Protein AF-G8WRE4-F1 (afdb_monomer_lite)

Sequence (124 aa):
MLATVTHFLPVTSREVAVELAADASHMTAVWRLPAGDWQPDNTPDELTQFVFLVDGNLACGTIVDYARHWESAHYSGDCISPEVRTWTAAFTVCVERVPVTGDRVRYRLSVGTQRAWVTLDARS

Radius of gyration: 16.67 Å; chains: 1; bounding box: 30×30×51 Å

Organism: Streptantibioticus cattleyicolor (strain ATCC 35852 / DSM 46488 / JCM 4925 / NBRC 14057 / NRRL 8057) (NCBI:txid1003195)

pLDDT: mean 72.11, std 20.15, range [32.5, 96.38]

Structure (mmCIF, N/CA/C/O backbone):
data_AF-G8WRE4-F1
#
_entry.id   AF-G8WRE4-F1
#
loop_
_atom_site.group_PDB
_atom_site.id
_atom_site.type_symbol
_atom_site.label_atom_id
_atom_site.label_alt_id
_atom_site.label_comp_id
_atom_site.label_asym_id
_atom_site.label_entity_id
_atom_site.label_seq_id
_atom_site.pdbx_PDB_ins_code
_atom_site.Cartn_x
_atom_site.Cartn_y
_atom_site.Cartn_z
_atom_site.occupancy
_atom_site.B_iso_or_equiv
_atom_site.auth_seq_id
_atom_site.auth_comp_id
_atom_site.auth_asym_id
_atom_site.auth_atom_id
_atom_site.pdbx_PDB_model_num
ATOM 1 N N . MET A 1 1 ? -4.392 -17.677 11.791 1.00 40.69 1 MET A N 1
ATOM 2 C CA . MET A 1 1 ? -3.081 -17.553 12.465 1.00 40.69 1 MET A CA 1
ATOM 3 C C . MET A 1 1 ? -2.960 -16.097 12.881 1.00 40.69 1 MET A C 1
ATOM 5 O O . MET A 1 1 ? -3.134 -15.250 12.019 1.00 40.69 1 MET A O 1
ATOM 9 N N . LEU A 1 2 ? -2.819 -15.801 14.175 1.00 38.84 2 LEU A N 1
ATOM 10 C CA . LEU A 1 2 ? -2.678 -14.424 14.664 1.00 38.84 2 LEU A CA 1
ATOM 11 C C . LEU A 1 2 ? -1.203 -14.030 14.558 1.00 38.84 2 LEU A C 1
ATOM 13 O O . LEU A 1 2 ? -0.350 -14.747 15.081 1.00 38.84 2 LEU A O 1
ATOM 17 N N . ALA A 1 3 ? -0.908 -12.934 13.865 1.00 41.44 3 ALA A N 1
ATOM 18 C CA . ALA A 1 3 ? 0.417 -12.326 13.885 1.00 41.44 3 ALA A CA 1
ATOM 19 C C . ALA A 1 3 ? 0.431 -11.280 15.004 1.00 41.44 3 ALA A C 1
ATOM 21 O O . ALA A 1 3 ? -0.369 -10.345 14.973 1.00 41.44 3 ALA A O 1
ATOM 22 N N . THR A 1 4 ? 1.299 -11.459 15.998 1.00 43.75 4 THR A N 1
ATOM 23 C CA . THR A 1 4 ? 1.423 -10.557 17.151 1.00 43.75 4 THR A CA 1
ATOM 24 C C . THR A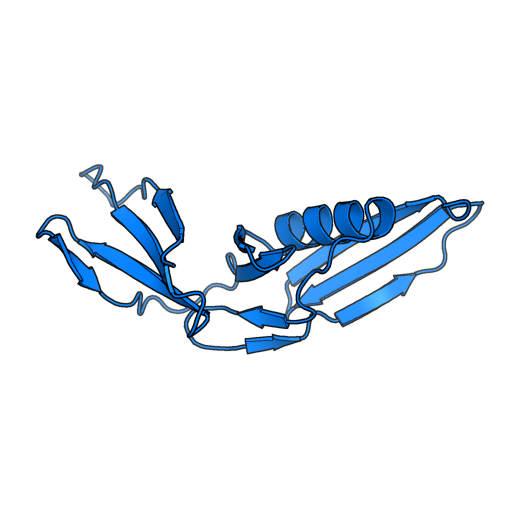 1 4 ? 2.697 -9.732 17.014 1.00 43.75 4 THR A C 1
ATOM 26 O O . THR A 1 4 ? 3.783 -10.290 16.870 1.00 43.75 4 THR A O 1
ATOM 29 N N . VAL A 1 5 ? 2.575 -8.410 17.084 1.00 43.56 5 VAL A N 1
ATOM 30 C CA . VAL A 1 5 ? 3.676 -7.447 17.096 1.00 43.56 5 VAL A CA 1
ATOM 31 C C . VAL A 1 5 ? 3.562 -6.601 18.365 1.00 43.56 5 VAL A C 1
ATOM 33 O O . VAL A 1 5 ? 2.584 -5.891 18.573 1.00 43.56 5 VAL A O 1
ATOM 36 N N . THR A 1 6 ? 4.553 -6.658 19.248 1.00 44.12 6 THR A N 1
ATOM 37 C CA . THR A 1 6 ? 4.528 -5.896 20.507 1.00 44.12 6 THR A CA 1
ATOM 38 C C . THR A 1 6 ? 4.992 -4.461 20.267 1.00 44.12 6 THR A C 1
ATOM 40 O O . THR A 1 6 ? 6.109 -4.252 19.800 1.00 44.12 6 THR A O 1
ATOM 43 N N . HIS A 1 7 ? 4.160 -3.475 20.612 1.00 42.56 7 HIS A N 1
ATOM 44 C CA . HIS A 1 7 ? 4.517 -2.056 20.550 1.00 42.56 7 HIS A CA 1
ATOM 45 C C . HIS A 1 7 ? 4.400 -1.403 21.932 1.00 42.56 7 HIS A C 1
ATOM 47 O O . HIS A 1 7 ? 3.557 -1.760 22.754 1.00 42.56 7 HIS A O 1
ATOM 53 N N . PHE A 1 8 ? 5.250 -0.408 22.181 1.00 39.72 8 PHE A N 1
ATOM 54 C CA . PHE A 1 8 ? 5.199 0.422 23.381 1.00 39.72 8 PHE A CA 1
ATOM 55 C C . PHE A 1 8 ? 4.714 1.813 22.980 1.00 39.72 8 PHE A C 1
ATOM 57 O O . PHE A 1 8 ? 5.393 2.518 22.235 1.00 39.72 8 PHE A O 1
ATOM 64 N N . LEU A 1 9 ? 3.524 2.198 23.443 1.00 37.69 9 LEU A N 1
ATOM 65 C CA . LEU A 1 9 ? 3.011 3.552 23.256 1.00 37.69 9 LEU A CA 1
ATOM 66 C C . LEU A 1 9 ? 3.422 4.438 24.440 1.00 37.69 9 LEU A C 1
ATOM 68 O O . LEU A 1 9 ? 3.299 4.011 25.593 1.00 37.69 9 LEU A O 1
ATOM 72 N N . PRO A 1 10 ? 3.842 5.694 24.201 1.00 32.50 10 PRO A N 1
ATOM 73 C CA . PRO A 1 10 ? 4.039 6.668 25.261 1.00 32.50 10 PRO A CA 1
ATOM 74 C C . PRO A 1 10 ? 2.674 7.204 25.709 1.00 32.50 10 PRO A C 1
ATOM 76 O O . PRO A 1 10 ? 2.242 8.284 25.314 1.00 32.50 10 PRO A O 1
ATOM 79 N N . VAL A 1 11 ? 1.966 6.448 26.548 1.00 38.25 11 VAL A N 1
ATOM 80 C CA . VAL A 1 11 ? 0.808 6.986 27.265 1.00 38.25 11 VAL A CA 1
ATOM 81 C C . VAL A 1 11 ? 1.349 7.715 28.484 1.00 38.25 11 VAL A C 1
ATOM 83 O O . VAL A 1 11 ? 1.978 7.112 29.354 1.00 38.25 11 VAL A O 1
ATOM 86 N N . THR A 1 12 ? 1.160 9.035 28.495 1.00 40.62 12 THR A N 1
ATOM 87 C CA . THR A 1 12 ? 1.477 9.938 29.612 1.00 40.62 12 THR A CA 1
ATOM 88 C C . THR A 1 12 ? 1.453 9.223 30.977 1.00 40.62 12 THR A C 1
ATOM 90 O O . THR A 1 12 ? 0.414 8.818 31.490 1.00 40.62 12 THR A O 1
ATOM 93 N N . SER A 1 13 ? 2.657 9.028 31.526 1.00 35.88 13 SER A N 1
ATOM 94 C CA . SER A 1 13 ? 2.967 8.522 32.872 1.00 35.88 13 SER A CA 1
ATOM 95 C C . SER A 1 13 ? 2.789 7.029 33.207 1.00 35.88 13 SER A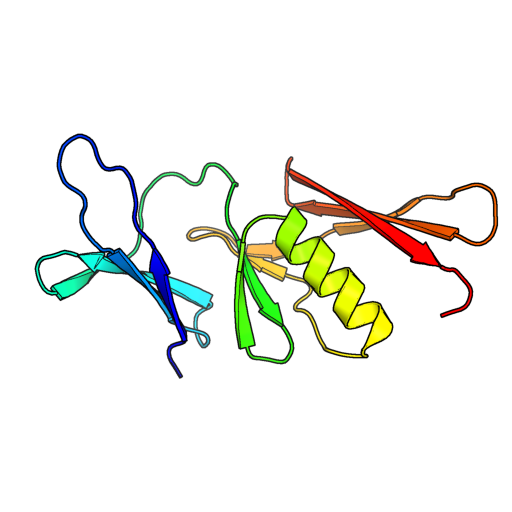 C 1
ATOM 97 O O . SER A 1 13 ? 2.887 6.685 34.386 1.00 35.88 13 SER A O 1
ATOM 99 N N . ARG A 1 14 ? 2.671 6.108 32.241 1.00 35.81 14 ARG A N 1
ATOM 100 C CA . ARG A 1 14 ? 2.980 4.678 32.482 1.00 35.81 14 ARG A CA 1
ATOM 101 C C . ARG A 1 14 ? 3.263 3.966 31.160 1.00 35.81 14 ARG A C 1
ATOM 103 O O . ARG A 1 14 ? 2.375 3.875 30.322 1.00 35.81 14 ARG A O 1
ATOM 110 N N . GLU A 1 15 ? 4.476 3.441 30.985 1.00 36.34 15 GLU A N 1
ATOM 111 C CA . GLU A 1 15 ? 4.765 2.480 29.913 1.00 36.34 15 GLU A CA 1
ATOM 112 C C . GLU A 1 15 ? 3.872 1.254 30.123 1.00 36.34 15 GLU A C 1
ATOM 114 O O . GLU A 1 15 ? 4.071 0.467 31.049 1.00 36.34 15 GLU A O 1
ATOM 119 N N . VAL A 1 16 ? 2.839 1.122 29.299 1.00 42.44 16 VAL A N 1
ATOM 120 C CA . VAL A 1 16 ? 2.011 -0.078 29.240 1.00 42.44 16 VAL A CA 1
ATOM 121 C C . VAL A 1 16 ? 2.396 -0.791 27.956 1.00 42.44 16 VAL A C 1
ATOM 123 O O . VAL A 1 16 ? 2.235 -0.242 26.869 1.00 42.44 16 VAL A O 1
ATOM 126 N N . ALA A 1 17 ? 2.950 -1.996 28.085 1.00 40.28 17 ALA A N 1
ATOM 127 C CA . ALA A 1 17 ? 3.177 -2.871 26.945 1.00 40.28 17 ALA A CA 1
ATOM 128 C C . ALA A 1 17 ? 1.813 -3.233 26.352 1.00 40.28 17 ALA A C 1
ATOM 130 O O . ALA A 1 17 ? 0.996 -3.849 27.039 1.00 40.28 17 ALA A O 1
ATOM 131 N N . VAL A 1 18 ? 1.559 -2.831 25.109 1.00 48.12 18 VAL A N 1
ATOM 132 C CA . VAL A 1 18 ? 0.330 -3.188 24.407 1.00 48.12 18 VAL A CA 1
ATOM 133 C C . VAL A 1 18 ? 0.719 -4.151 23.290 1.00 48.12 18 VAL A C 1
ATOM 135 O O . VAL A 1 18 ? 1.493 -3.823 22.390 1.00 48.12 18 VAL A O 1
ATOM 138 N N . GLU A 1 19 ? 0.249 -5.394 23.379 1.00 46.81 19 GLU A N 1
ATOM 139 C CA . GLU A 1 19 ? 0.431 -6.358 22.291 1.00 46.81 19 GLU A CA 1
ATOM 140 C C . GLU A 1 19 ? -0.548 -5.978 21.178 1.00 46.81 19 GLU A C 1
ATOM 142 O O . GLU A 1 19 ? -1.745 -5.856 21.436 1.00 46.81 19 GLU A O 1
ATOM 147 N N . LEU A 1 20 ? -0.040 -5.747 19.966 1.00 47.97 20 LEU A N 1
ATOM 148 C CA . LEU A 1 20 ? -0.842 -5.500 18.773 1.00 47.97 20 LEU A CA 1
ATOM 149 C C . LEU A 1 20 ? -0.912 -6.821 18.010 1.00 47.97 20 LEU A C 1
ATOM 151 O O . LEU A 1 20 ? 0.101 -7.287 17.497 1.00 47.97 20 LEU A O 1
ATOM 155 N N . ALA A 1 21 ? -2.072 -7.460 17.950 1.00 50.81 21 ALA A N 1
ATOM 156 C CA . ALA A 1 21 ? -2.250 -8.634 17.100 1.00 50.81 21 ALA A CA 1
ATOM 157 C C . ALA A 1 21 ? -3.154 -8.283 15.937 1.00 50.81 21 ALA A C 1
ATOM 159 O O . ALA A 1 21 ? -4.087 -7.508 16.104 1.00 50.81 21 ALA A O 1
ATOM 160 N N . ALA A 1 22 ? -2.890 -8.854 14.772 1.00 51.72 22 ALA A N 1
ATOM 161 C CA . ALA A 1 22 ? -3.764 -8.697 13.631 1.00 51.72 22 ALA A CA 1
ATOM 162 C C . ALA A 1 22 ? -4.456 -10.014 13.286 1.00 51.72 22 ALA A C 1
ATOM 164 O O . ALA A 1 22 ? -3.808 -11.057 13.139 1.00 51.72 22 ALA A O 1
ATOM 165 N N . ASP A 1 23 ? -5.776 -9.969 13.142 1.00 55.25 23 ASP A N 1
ATOM 166 C CA . ASP A 1 23 ? -6.544 -11.069 12.579 1.00 55.25 23 ASP A CA 1
ATOM 167 C C . ASP A 1 23 ? -6.413 -11.026 11.060 1.00 55.25 23 ASP A C 1
ATOM 169 O O . ASP A 1 23 ? -7.070 -10.234 10.394 1.00 55.25 23 ASP A O 1
ATOM 173 N N . ALA A 1 24 ? -5.569 -11.890 10.498 1.00 52.16 24 ALA A N 1
ATOM 174 C CA . ALA A 1 24 ? -5.373 -11.979 9.053 1.00 52.16 24 ALA A CA 1
ATOM 175 C C . ALA A 1 24 ? -6.663 -12.319 8.277 1.00 52.16 24 ALA A C 1
ATOM 177 O O . ALA A 1 24 ? -6.774 -11.976 7.104 1.00 52.16 24 ALA A O 1
ATOM 178 N N . SER A 1 25 ? -7.646 -12.957 8.921 1.00 49.91 25 SER A N 1
ATOM 179 C CA . SER A 1 25 ? -8.922 -13.346 8.299 1.00 49.91 25 SER A CA 1
ATOM 180 C C . SER A 1 25 ? -9.859 -12.151 8.119 1.00 49.91 25 SER A C 1
ATOM 182 O O . SER A 1 25 ? -10.661 -12.126 7.189 1.00 49.91 25 SER A O 1
ATOM 184 N N . HIS A 1 26 ? -9.749 -11.158 9.004 1.00 49.81 26 HIS A N 1
ATOM 185 C CA . HIS A 1 26 ? -10.612 -9.974 9.025 1.00 49.81 26 HIS A CA 1
ATOM 186 C C . HIS A 1 26 ? -9.846 -8.661 8.770 1.00 49.81 26 HIS A C 1
ATOM 188 O O . HIS A 1 26 ? -10.461 -7.614 8.568 1.00 49.81 26 HIS A O 1
ATOM 194 N N . MET A 1 27 ? -8.514 -8.730 8.701 1.00 50.78 27 MET A N 1
ATOM 195 C CA . MET A 1 27 ? -7.575 -7.610 8.615 1.00 50.78 27 MET A CA 1
ATOM 196 C C . MET A 1 27 ? -7.823 -6.533 9.681 1.00 50.78 27 MET A C 1
ATOM 198 O O . MET A 1 27 ? -7.894 -5.346 9.370 1.00 50.78 27 MET A O 1
ATOM 202 N N . THR A 1 28 ? -7.960 -6.948 10.938 1.00 48.25 28 THR A N 1
ATOM 203 C CA . THR A 1 28 ? -8.209 -6.064 12.090 1.00 48.25 28 THR A CA 1
ATOM 204 C C . THR A 1 28 ? -7.063 -6.163 13.081 1.00 48.25 28 THR A C 1
ATOM 206 O O . THR A 1 28 ? -6.641 -7.279 13.372 1.00 48.25 28 THR A O 1
ATOM 209 N N . ALA A 1 29 ? -6.589 -5.041 13.638 1.00 49.34 29 ALA A N 1
ATOM 210 C CA . ALA A 1 29 ? -5.703 -5.088 14.798 1.00 49.34 29 ALA A CA 1
ATOM 211 C C . ALA A 1 29 ? -6.482 -5.019 16.114 1.00 49.34 29 ALA A C 1
ATOM 213 O O . ALA A 1 29 ? -7.520 -4.366 16.218 1.00 49.34 29 ALA A O 1
ATOM 214 N N . VAL A 1 30 ? -5.961 -5.701 17.123 1.00 53.38 30 VAL A N 1
ATOM 215 C CA . VAL A 1 30 ? -6.478 -5.727 18.487 1.00 53.38 30 VAL A CA 1
ATOM 216 C C . VAL A 1 30 ? -5.356 -5.338 19.443 1.00 53.38 30 VAL A C 1
ATOM 218 O O . VAL A 1 30 ? -4.225 -5.803 19.294 1.00 53.38 30 VAL A O 1
ATOM 221 N N . TRP A 1 31 ? -5.666 -4.490 20.424 1.00 53.34 31 TRP A N 1
ATOM 222 C CA . TRP A 1 31 ? -4.765 -4.165 21.527 1.00 53.34 31 TRP A CA 1
ATOM 223 C C . TRP A 1 31 ? -5.015 -5.107 22.687 1.00 53.34 31 TRP A C 1
ATOM 225 O O . TRP A 1 31 ? -6.166 -5.282 23.088 1.00 53.34 31 TRP A O 1
ATOM 235 N N . ARG A 1 32 ? -3.959 -5.637 23.298 1.00 52.81 32 ARG A N 1
ATOM 236 C CA . ARG A 1 32 ? -4.075 -6.259 24.614 1.00 52.81 32 ARG A CA 1
ATOM 237 C C . ARG A 1 32 ? -3.951 -5.198 25.697 1.00 52.81 32 ARG A C 1
ATOM 239 O O . ARG A 1 32 ? -2.863 -4.686 25.951 1.00 52.81 32 ARG A O 1
ATOM 246 N N . LEU A 1 33 ? -5.064 -4.879 26.350 1.00 58.91 33 LEU A N 1
ATOM 247 C CA . LEU A 1 33 ? -5.057 -4.019 27.528 1.00 58.91 33 LEU A CA 1
ATOM 248 C C . LEU A 1 33 ? -4.224 -4.659 28.653 1.00 58.91 33 LEU A C 1
ATOM 250 O O . LEU A 1 33 ? -4.120 -5.884 28.717 1.00 58.91 33 LEU A O 1
ATOM 254 N N . PRO A 1 34 ? -3.696 -3.875 29.610 1.00 49.44 34 PRO A N 1
ATOM 255 C CA . PRO A 1 34 ? -2.948 -4.415 30.751 1.00 49.44 34 PRO A CA 1
ATOM 256 C C . PRO A 1 34 ? -3.759 -5.387 31.629 1.00 49.44 34 PRO A C 1
ATOM 258 O O . PRO A 1 34 ? -3.176 -6.153 32.389 1.00 49.44 34 PRO A O 1
ATOM 261 N N . ALA A 1 35 ? -5.092 -5.390 31.509 1.00 63.03 35 ALA A N 1
ATOM 262 C CA . ALA A 1 35 ? -5.979 -6.371 32.139 1.00 63.03 35 ALA A CA 1
ATOM 263 C C . ALA A 1 35 ? -6.032 -7.731 31.404 1.00 63.03 35 ALA A C 1
ATOM 265 O O . ALA A 1 35 ? -6.613 -8.681 31.917 1.00 63.03 35 ALA A O 1
ATOM 266 N N . GLY A 1 36 ? -5.413 -7.841 30.225 1.00 60.03 36 GLY A N 1
ATOM 267 C CA . GLY A 1 36 ? -5.364 -9.048 29.401 1.00 60.03 36 GLY A CA 1
ATOM 268 C C . GLY A 1 36 ? -6.442 -9.134 28.318 1.00 60.03 36 GLY A C 1
ATOM 269 O O . GLY A 1 36 ? -6.326 -10.002 27.455 1.00 60.03 36 GLY A O 1
ATOM 270 N N . ASP A 1 37 ? -7.431 -8.238 28.333 1.00 66.00 37 ASP A N 1
A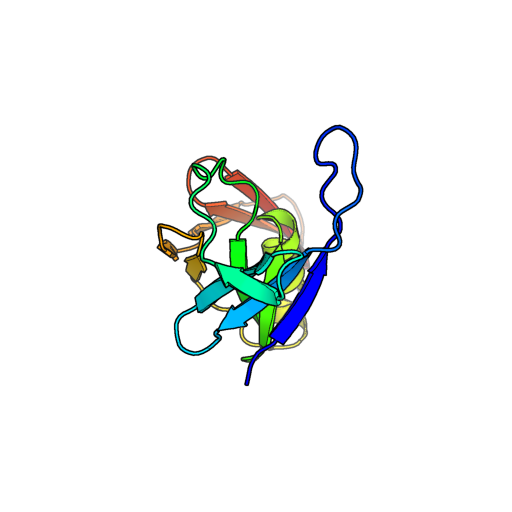TOM 271 C CA . ASP A 1 37 ? -8.510 -8.205 27.347 1.00 66.00 37 ASP A CA 1
ATOM 272 C C . ASP A 1 37 ? -8.052 -7.593 26.024 1.00 66.00 37 ASP A C 1
ATOM 274 O O . ASP A 1 37 ? -7.390 -6.551 25.991 1.00 66.00 37 ASP A O 1
ATOM 278 N N . TRP A 1 38 ? -8.453 -8.234 24.928 1.00 62.44 38 TRP A N 1
ATOM 279 C CA . TRP A 1 38 ? -8.295 -7.694 23.586 1.00 62.44 38 TRP A CA 1
ATOM 280 C C . TRP A 1 38 ? -9.418 -6.704 23.298 1.00 62.44 38 TRP A C 1
ATOM 282 O O . TRP A 1 38 ? -10.593 -7.063 23.396 1.00 62.44 38 TRP A O 1
ATOM 292 N N . GLN A 1 39 ? -9.075 -5.472 22.928 1.00 57.25 39 GLN A N 1
ATOM 293 C CA . GLN A 1 39 ? -10.057 -4.474 22.509 1.00 57.25 39 GLN A CA 1
ATOM 294 C C . GLN A 1 39 ? -9.695 -3.863 21.151 1.00 57.25 39 GLN A C 1
ATOM 296 O O . GLN A 1 39 ? -8.511 -3.653 20.867 1.00 57.25 39 GLN A O 1
ATOM 301 N N . PRO A 1 40 ? -10.702 -3.588 20.301 1.00 53.06 40 PRO A N 1
ATOM 302 C CA . PRO A 1 40 ? -10.494 -2.842 19.071 1.00 53.06 40 PRO A CA 1
ATOM 303 C C . PRO A 1 40 ? -10.073 -1.407 19.402 1.00 53.06 40 PRO A C 1
ATOM 305 O O . PRO A 1 40 ? -10.646 -0.775 20.294 1.00 53.06 40 PRO A O 1
ATOM 308 N N . ASP A 1 41 ? -9.074 -0.897 18.682 1.00 54.97 41 ASP A N 1
ATOM 309 C CA . ASP A 1 41 ? -8.743 0.523 18.732 1.00 54.97 41 ASP A CA 1
ATOM 310 C C . ASP A 1 41 ? -9.872 1.336 18.095 1.00 54.97 41 ASP A C 1
ATOM 312 O O . ASP A 1 41 ? -10.268 1.071 16.962 1.00 54.97 41 ASP A O 1
ATOM 316 N N . ASN A 1 42 ? -10.385 2.321 18.827 1.00 52.62 42 ASN A N 1
ATOM 317 C CA . ASN A 1 42 ? -11.412 3.244 18.344 1.00 52.62 42 ASN A CA 1
ATOM 318 C C . ASN A 1 42 ? -10.890 4.688 18.275 1.00 52.62 42 ASN A C 1
ATOM 320 O O . ASN A 1 42 ? -11.687 5.626 18.196 1.00 52.62 42 ASN A O 1
ATOM 324 N N . THR A 1 43 ? -9.572 4.899 18.365 1.00 54.53 43 THR A N 1
ATOM 325 C CA . THR A 1 43 ? -9.000 6.231 18.168 1.00 54.53 43 THR A CA 1
ATOM 326 C C . THR A 1 43 ? -9.222 6.684 16.720 1.00 54.53 43 THR A C 1
ATOM 328 O O . THR A 1 43 ? -9.074 5.886 15.795 1.00 54.53 43 THR A O 1
ATOM 331 N N . PRO A 1 44 ? -9.661 7.938 16.493 1.00 49.66 44 PRO A N 1
ATOM 332 C CA . PRO A 1 44 ? -9.878 8.438 15.144 1.00 49.66 44 PRO A CA 1
ATOM 333 C C . PRO A 1 44 ? -8.556 8.394 14.378 1.00 49.66 44 PRO A C 1
ATOM 335 O O . PRO A 1 44 ? -7.583 9.022 14.791 1.00 49.66 44 PRO A O 1
ATOM 338 N N . ASP A 1 45 ? -8.552 7.634 13.281 1.00 53.31 45 ASP A N 1
ATOM 339 C CA . ASP A 1 45 ? -7.394 7.416 12.419 1.00 53.31 45 ASP A CA 1
ATOM 340 C C . ASP A 1 45 ? -6.864 8.766 11.897 1.00 53.31 45 ASP A C 1
ATOM 342 O O . ASP A 1 45 ? -7.320 9.284 10.873 1.00 53.31 45 ASP A O 1
ATOM 346 N N . GLU A 1 46 ? -5.834 9.330 12.530 1.00 53.81 46 GLU A N 1
ATOM 347 C CA . GLU A 1 46 ? -4.831 10.010 11.721 1.00 53.81 46 GLU A CA 1
ATOM 348 C C . GLU A 1 46 ? -4.208 8.904 10.879 1.00 53.81 46 GLU A C 1
ATOM 350 O O . GLU A 1 46 ? -3.518 8.042 11.424 1.00 53.81 46 GLU A O 1
ATOM 355 N N . LEU A 1 47 ? -4.516 8.887 9.573 1.00 61.44 47 LEU A N 1
ATOM 356 C CA . LEU A 1 47 ? -3.901 8.010 8.577 1.00 61.44 47 LEU A CA 1
ATOM 357 C C . LEU A 1 47 ? -2.384 8.091 8.775 1.00 61.44 47 LEU A C 1
ATOM 359 O O . LEU A 1 47 ? -1.730 8.963 8.209 1.00 61.44 47 LEU A O 1
ATOM 363 N N . THR A 1 48 ? -1.826 7.208 9.584 1.00 67.06 48 THR A N 1
ATOM 364 C CA . THR A 1 48 ? -0.403 7.153 9.926 1.00 67.06 48 THR A CA 1
ATOM 365 C C . THR A 1 48 ? 0.067 5.714 9.865 1.00 67.06 48 THR A C 1
ATOM 367 O O . THR A 1 48 ? 1.192 5.472 9.440 1.00 67.06 48 THR A O 1
ATOM 370 N N . GLN A 1 49 ? -0.812 4.758 10.172 1.00 77.62 49 GLN A N 1
ATOM 371 C CA . GLN A 1 49 ? -0.535 3.333 10.081 1.00 77.62 49 GLN A CA 1
ATOM 372 C C . GLN A 1 49 ? -1.592 2.595 9.266 1.00 77.62 49 GLN A C 1
ATOM 374 O O . GLN A 1 49 ? -2.772 2.941 9.252 1.00 77.62 49 GLN A O 1
ATOM 379 N N . PHE A 1 50 ? -1.121 1.566 8.581 1.00 83.62 50 PHE A N 1
ATOM 380 C CA . PHE A 1 50 ? -1.878 0.683 7.727 1.00 83.62 50 PHE A CA 1
ATOM 381 C C . PHE A 1 50 ? -1.517 -0.763 8.027 1.00 83.62 50 PHE A C 1
ATOM 383 O O . PHE A 1 50 ? -0.359 -1.077 8.294 1.00 83.62 50 PHE A O 1
ATOM 390 N N . VAL A 1 51 ? -2.495 -1.644 7.867 1.00 84.44 51 VAL A N 1
ATOM 391 C CA . VAL A 1 51 ? -2.312 -3.090 7.803 1.00 84.44 51 VAL A CA 1
ATOM 392 C C . VAL A 1 51 ? -2.436 -3.557 6.357 1.00 84.44 51 VAL A C 1
ATOM 394 O O . VAL A 1 51 ? -3.333 -3.128 5.628 1.00 84.44 51 VAL A O 1
ATOM 397 N N . PHE A 1 52 ? -1.533 -4.438 5.939 1.00 86.69 52 PHE A N 1
ATOM 398 C CA . PHE A 1 52 ? -1.477 -4.993 4.586 1.00 86.69 52 PHE A CA 1
ATOM 399 C C . PHE A 1 52 ? -0.851 -6.390 4.583 1.00 86.69 52 PHE A C 1
ATOM 401 O O . PHE A 1 52 ? -0.301 -6.834 5.591 1.00 86.69 52 PHE A O 1
ATOM 408 N N . LEU A 1 53 ? -0.966 -7.102 3.461 1.00 85.19 53 LEU A N 1
ATOM 409 C CA . LEU A 1 53 ? -0.411 -8.444 3.303 1.00 85.19 53 LEU A CA 1
ATOM 410 C C . LEU A 1 53 ? 0.818 -8.426 2.396 1.00 85.19 53 LEU A C 1
ATOM 412 O O . LEU A 1 53 ? 0.796 -7.816 1.327 1.00 85.19 53 LEU A O 1
AT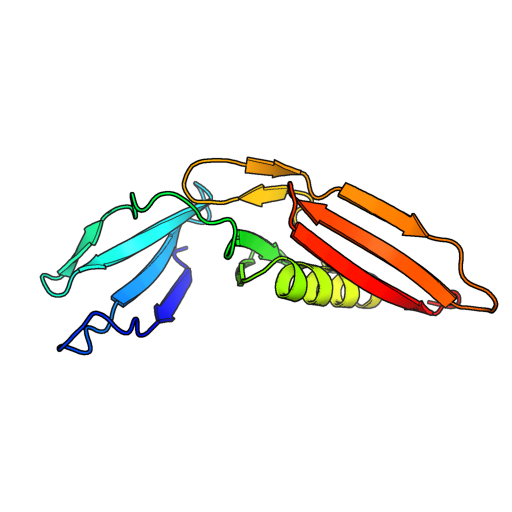OM 416 N N . VAL A 1 54 ? 1.852 -9.153 2.807 1.00 87.06 54 VAL A N 1
ATOM 417 C CA . VAL A 1 54 ? 3.062 -9.440 2.032 1.00 87.06 54 VAL A CA 1
ATOM 418 C C . VAL A 1 54 ? 3.268 -10.949 2.047 1.00 87.06 54 VAL A C 1
ATOM 420 O O . VAL A 1 54 ? 3.482 -11.541 3.102 1.00 87.06 54 VAL A O 1
ATOM 423 N N . ASP A 1 55 ? 3.138 -11.572 0.883 1.00 88.19 55 ASP A N 1
ATOM 424 C CA . ASP A 1 55 ? 3.192 -13.020 0.678 1.00 88.19 55 ASP A CA 1
ATOM 425 C C . ASP A 1 55 ? 2.298 -13.795 1.667 1.00 88.19 55 ASP A C 1
ATOM 427 O O . ASP A 1 55 ? 2.709 -14.724 2.358 1.00 88.19 55 ASP A O 1
ATOM 431 N N . GLY A 1 56 ? 1.061 -13.317 1.838 1.00 78.06 56 GLY A N 1
ATOM 432 C CA . GLY A 1 56 ? 0.089 -13.884 2.781 1.00 78.06 56 GLY A CA 1
ATOM 433 C C . GLY A 1 56 ? 0.370 -13.606 4.264 1.00 78.06 56 GLY A C 1
ATOM 434 O O . GLY A 1 56 ? -0.473 -13.921 5.104 1.00 78.06 56 GLY A O 1
ATOM 435 N N . ASN A 1 57 ? 1.498 -12.976 4.602 1.00 80.62 57 ASN A N 1
ATOM 436 C CA . ASN A 1 57 ? 1.826 -12.560 5.961 1.00 80.62 57 ASN A CA 1
ATOM 437 C C . ASN A 1 57 ? 1.338 -11.144 6.228 1.00 80.62 57 ASN A C 1
ATOM 439 O O . ASN A 1 57 ? 1.398 -10.269 5.367 1.00 80.62 57 ASN A O 1
ATOM 443 N N . LEU A 1 58 ? 0.875 -10.910 7.450 1.00 78.06 58 LEU A N 1
ATOM 444 C CA . LEU A 1 58 ? 0.369 -9.608 7.839 1.00 78.06 58 LEU A CA 1
ATOM 445 C C . LEU A 1 58 ? 1.508 -8.685 8.270 1.00 78.06 58 LEU A C 1
ATOM 447 O O . LEU A 1 58 ? 2.300 -9.024 9.147 1.00 78.06 58 LEU A O 1
ATOM 451 N N . ALA A 1 59 ? 1.548 -7.507 7.659 1.00 81.50 59 ALA A N 1
ATOM 452 C CA . ALA A 1 59 ? 2.456 -6.421 7.976 1.00 81.50 59 ALA A CA 1
ATOM 453 C C . ALA A 1 59 ? 1.668 -5.185 8.433 1.00 81.50 59 ALA A C 1
ATOM 455 O O . ALA A 1 59 ? 0.514 -4.977 8.050 1.00 81.50 59 ALA A O 1
ATOM 456 N N . CYS A 1 60 ? 2.306 -4.367 9.265 1.00 80.56 60 CYS A N 1
ATOM 457 C CA . CYS A 1 60 ? 1.781 -3.089 9.728 1.00 80.56 60 CYS A CA 1
ATOM 458 C C . CYS A 1 60 ? 2.852 -2.016 9.536 1.00 80.56 60 CYS A C 1
ATOM 460 O O . CYS A 1 60 ? 4.030 -2.265 9.798 1.00 80.56 60 CYS A O 1
ATOM 462 N N . GLY A 1 61 ? 2.458 -0.831 9.081 1.00 83.62 61 GLY A N 1
ATOM 463 C CA . GLY A 1 61 ? 3.383 0.281 8.909 1.00 83.62 61 GLY A CA 1
ATOM 464 C C . 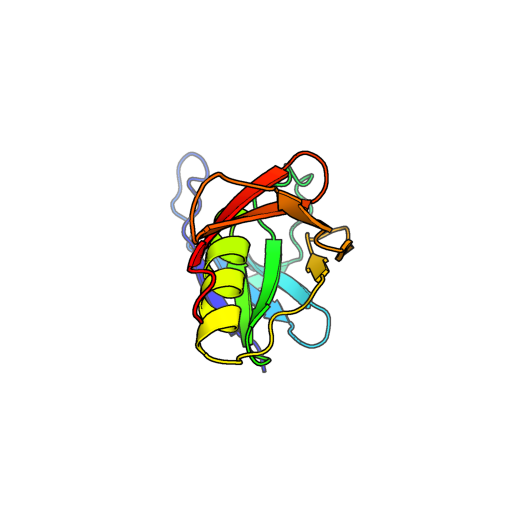GLY A 1 61 ? 2.763 1.473 8.201 1.00 83.62 61 GLY A C 1
ATOM 465 O O . GLY A 1 61 ? 1.559 1.546 7.982 1.00 83.62 61 GLY A O 1
ATOM 466 N N . THR A 1 62 ? 3.599 2.433 7.841 1.00 88.38 62 THR A N 1
ATOM 467 C CA . THR A 1 62 ? 3.191 3.632 7.102 1.00 88.38 62 THR A CA 1
ATOM 468 C C . THR A 1 62 ? 3.071 3.348 5.597 1.00 88.38 62 THR A C 1
ATOM 470 O O . THR A 1 62 ? 3.470 2.283 5.116 1.00 88.38 62 THR A O 1
ATOM 473 N N . ILE A 1 63 ? 2.620 4.328 4.798 1.00 91.62 63 ILE A N 1
ATOM 474 C CA . ILE A 1 63 ? 2.707 4.218 3.327 1.00 91.62 63 ILE A CA 1
ATOM 475 C C . ILE A 1 63 ? 4.155 4.032 2.835 1.00 91.62 63 ILE A C 1
ATOM 477 O O . ILE A 1 63 ? 4.378 3.463 1.769 1.00 91.62 63 ILE A O 1
ATOM 481 N N . VAL A 1 64 ? 5.149 4.501 3.601 1.00 92.56 64 VAL A N 1
ATOM 482 C CA . VAL A 1 64 ? 6.573 4.337 3.274 1.00 92.56 64 VAL A CA 1
ATOM 483 C C . VAL A 1 64 ? 7.005 2.888 3.475 1.00 92.56 64 VAL A C 1
ATOM 485 O O . VAL A 1 64 ? 7.746 2.358 2.651 1.00 92.56 64 VAL A O 1
ATOM 488 N N . ASP A 1 65 ? 6.517 2.230 4.524 1.00 91.75 65 ASP A N 1
ATOM 489 C CA . ASP A 1 65 ? 6.821 0.820 4.780 1.00 91.75 65 ASP A CA 1
ATOM 490 C C . ASP A 1 65 ? 6.135 -0.077 3.750 1.00 91.75 65 ASP A C 1
ATOM 492 O O . ASP A 1 65 ? 6.784 -0.946 3.170 1.00 91.75 65 ASP A O 1
ATOM 496 N N . TYR A 1 66 ? 4.872 0.214 3.415 1.00 93.06 66 TYR A N 1
ATOM 497 C CA . TYR A 1 66 ? 4.200 -0.426 2.283 1.00 93.06 66 TYR A CA 1
ATOM 498 C C . TYR A 1 66 ? 5.010 -0.262 0.988 1.00 93.06 66 TYR A C 1
ATOM 500 O O . TYR A 1 66 ? 5.231 -1.232 0.271 1.00 93.06 66 TYR A O 1
ATOM 508 N N . ALA A 1 67 ? 5.503 0.947 0.695 1.00 95.62 67 ALA A N 1
ATOM 509 C CA . ALA A 1 67 ? 6.278 1.210 -0.515 1.00 95.62 67 ALA A CA 1
ATOM 510 C C . ALA A 1 67 ? 7.595 0.425 -0.575 1.00 95.62 67 ALA A C 1
ATOM 512 O O . ALA A 1 67 ? 7.971 -0.033 -1.651 1.00 95.62 67 ALA A O 1
ATOM 513 N N . ARG A 1 68 ? 8.261 0.213 0.566 1.00 95.31 68 ARG A N 1
ATOM 514 C CA . ARG A 1 68 ? 9.450 -0.652 0.659 1.00 95.31 68 ARG A CA 1
ATOM 515 C C . ARG A 1 68 ? 9.113 -2.113 0.381 1.00 95.31 68 ARG A C 1
ATOM 517 O O . ARG A 1 68 ? 9.846 -2.777 -0.344 1.00 95.31 68 ARG A O 1
ATOM 524 N N . HIS A 1 69 ? 8.003 -2.613 0.922 1.00 94.56 69 HIS A N 1
ATOM 525 C CA . HIS A 1 69 ? 7.548 -3.972 0.626 1.00 94.56 69 HIS A CA 1
ATOM 526 C C . HIS A 1 69 ? 7.129 -4.127 -0.836 1.00 94.56 69 HIS A C 1
ATOM 528 O O . HIS A 1 69 ? 7.455 -5.136 -1.449 1.00 94.56 69 HIS A O 1
ATOM 534 N N . TRP A 1 70 ? 6.476 -3.118 -1.412 1.00 95.88 70 TRP A N 1
ATOM 535 C CA . TRP A 1 70 ? 6.112 -3.094 -2.826 1.00 95.88 70 TRP A CA 1
ATOM 536 C C . TRP A 1 70 ? 7.349 -3.101 -3.733 1.00 95.88 70 TRP A C 1
ATOM 538 O O . TRP A 1 70 ? 7.401 -3.853 -4.701 1.00 95.88 70 TRP A O 1
ATOM 548 N N . GLU A 1 71 ? 8.369 -2.306 -3.397 1.00 95.06 71 GLU A N 1
ATOM 549 C CA . GLU A 1 71 ? 9.661 -2.313 -4.089 1.00 95.06 71 GLU A CA 1
ATOM 550 C C . GLU A 1 71 ? 10.342 -3.680 -3.994 1.00 95.06 71 GLU A C 1
ATOM 552 O O . GLU A 1 71 ? 10.774 -4.221 -5.007 1.00 95.06 71 GLU A O 1
ATOM 557 N N . SER A 1 72 ? 10.405 -4.260 -2.794 1.00 93.94 72 SER A N 1
ATOM 558 C CA . SER A 1 72 ? 10.979 -5.591 -2.595 1.00 93.94 72 SER A CA 1
ATOM 559 C C . SER A 1 72 ? 10.242 -6.646 -3.421 1.00 93.94 72 SER A C 1
ATOM 561 O O . SER A 1 72 ? 10.892 -7.414 -4.121 1.00 93.94 72 SER A O 1
ATOM 563 N N . ALA A 1 73 ? 8.905 -6.636 -3.389 1.00 91.31 73 ALA A N 1
ATOM 564 C CA . ALA A 1 73 ? 8.038 -7.545 -4.134 1.00 91.31 73 ALA A CA 1
ATOM 565 C C . ALA A 1 73 ? 8.238 -7.446 -5.655 1.00 91.31 73 ALA A C 1
ATOM 567 O O . ALA A 1 73 ? 8.215 -8.465 -6.342 1.00 91.31 73 ALA A O 1
ATOM 568 N N . HIS A 1 74 ? 8.503 -6.245 -6.186 1.00 90.94 74 HIS A N 1
ATOM 569 C CA . HIS A 1 74 ? 8.858 -6.068 -7.601 1.00 90.94 74 HIS A CA 1
ATOM 570 C C . HIS A 1 74 ? 10.111 -6.868 -7.982 1.00 90.94 74 HIS A C 1
ATOM 572 O O . HIS A 1 74 ? 10.152 -7.457 -9.059 1.00 90.94 74 HIS A O 1
ATOM 578 N N . TYR A 1 75 ? 11.120 -6.915 -7.108 1.00 89.69 75 TYR A N 1
ATOM 579 C CA . TYR A 1 75 ? 12.368 -7.635 -7.378 1.00 89.69 75 TYR A CA 1
ATOM 580 C C . TYR A 1 75 ? 12.316 -9.126 -7.020 1.00 89.69 75 TYR A C 1
ATOM 582 O O . TYR A 1 75 ? 12.972 -9.925 -7.684 1.00 89.69 75 TYR A O 1
ATOM 590 N N . SER A 1 76 ? 11.585 -9.513 -5.971 1.00 90.44 76 SER A N 1
ATOM 591 C CA . SER A 1 76 ? 11.501 -10.910 -5.520 1.00 90.44 76 SER A CA 1
ATOM 592 C C . SER A 1 76 ? 10.415 -11.722 -6.229 1.00 90.44 76 SER A C 1
ATOM 594 O O . SER A 1 76 ? 10.508 -12.947 -6.270 1.00 90.44 76 SER A O 1
ATOM 596 N N . GLY A 1 77 ? 9.406 -11.062 -6.805 1.00 89.62 77 GLY A N 1
ATOM 597 C CA . GLY A 1 77 ? 8.199 -11.709 -7.321 1.00 89.62 77 GLY A CA 1
ATOM 598 C C . GLY A 1 77 ? 7.166 -12.036 -6.237 1.00 89.62 77 GLY A C 1
ATOM 599 O O . GLY A 1 77 ? 6.170 -12.698 -6.535 1.00 89.62 77 GLY A O 1
ATOM 600 N N . ASP A 1 78 ? 7.383 -11.579 -5.000 1.00 90.94 78 ASP A N 1
ATOM 601 C CA . ASP A 1 78 ? 6.430 -11.768 -3.906 1.00 90.94 78 ASP A CA 1
ATOM 602 C C . ASP A 1 78 ? 5.115 -11.030 -4.187 1.00 90.94 78 ASP A C 1
ATOM 604 O O . ASP A 1 78 ? 5.055 -10.020 -4.891 1.00 90.94 78 ASP A O 1
ATOM 608 N N . CYS A 1 79 ? 4.027 -11.515 -3.594 1.00 88.06 79 CYS A N 1
ATOM 609 C CA . CYS A 1 79 ? 2.726 -10.870 -3.720 1.00 88.06 79 CYS A CA 1
ATOM 610 C C . CYS A 1 79 ? 2.518 -9.850 -2.598 1.00 88.06 79 CYS A C 1
ATOM 612 O O . CYS A 1 79 ? 2.576 -10.200 -1.424 1.00 88.06 79 CYS A O 1
ATOM 614 N N . ILE A 1 80 ? 2.189 -8.605 -2.936 1.00 90.94 80 ILE A N 1
ATOM 615 C CA . ILE A 1 80 ? 1.722 -7.602 -1.969 1.00 90.94 80 ILE A CA 1
ATOM 616 C C . ILE A 1 80 ? 0.255 -7.269 -2.237 1.00 90.94 80 ILE A C 1
ATOM 618 O O . ILE A 1 80 ? -0.162 -7.175 -3.395 1.00 90.94 80 ILE A O 1
ATOM 622 N N . SER A 1 81 ? -0.550 -7.114 -1.183 1.00 89.12 81 SER A N 1
ATOM 623 C CA . SER A 1 81 ? -1.958 -6.752 -1.352 1.00 89.12 81 SER A CA 1
ATOM 624 C C . SER A 1 81 ? -2.080 -5.367 -1.993 1.00 89.12 81 SER A C 1
ATOM 626 O O . SER A 1 81 ? -1.486 -4.426 -1.482 1.00 89.12 81 SER A O 1
ATOM 628 N N . PRO A 1 82 ? -2.903 -5.184 -3.045 1.00 88.38 82 PRO A N 1
ATOM 629 C CA . PRO A 1 82 ? -3.133 -3.866 -3.650 1.00 88.38 82 PRO A CA 1
ATOM 630 C C . PRO A 1 82 ? -3.951 -2.935 -2.743 1.00 88.38 82 PRO A C 1
ATOM 632 O O . PRO A 1 82 ? -4.171 -1.769 -3.068 1.00 88.38 82 PRO A O 1
ATOM 635 N N . GLU A 1 83 ? -4.435 -3.463 -1.622 1.00 87.06 83 GLU A N 1
ATOM 636 C CA . GLU A 1 83 ? -5.193 -2.752 -0.613 1.00 87.06 83 GLU A CA 1
ATOM 637 C C . GLU A 1 83 ? -4.394 -2.664 0.683 1.00 87.06 83 GLU A C 1
ATOM 639 O O . GLU A 1 83 ? -3.715 -3.612 1.092 1.00 87.06 83 GLU A O 1
ATOM 644 N N . VAL A 1 84 ? -4.538 -1.522 1.339 1.00 86.56 84 VAL A N 1
ATOM 645 C CA . VAL A 1 84 ? -4.158 -1.303 2.727 1.00 86.56 84 VAL A CA 1
ATOM 646 C C . VAL A 1 84 ? -5.410 -1.001 3.533 1.00 86.56 84 VAL A C 1
ATOM 648 O O . VAL A 1 84 ? -6.406 -0.499 3.006 1.00 86.56 84 VAL A O 1
ATOM 651 N N . ARG A 1 85 ? -5.374 -1.277 4.829 1.00 81.56 85 ARG A N 1
ATOM 652 C CA . ARG A 1 85 ? -6.497 -1.001 5.721 1.00 81.56 85 ARG A CA 1
ATOM 653 C C . ARG A 1 85 ? -6.056 -0.182 6.912 1.00 81.56 85 ARG A C 1
ATOM 655 O O . ARG A 1 85 ? -4.980 -0.414 7.452 1.00 81.56 85 ARG A O 1
ATOM 662 N N . THR A 1 86 ? -6.896 0.757 7.310 1.00 74.94 86 THR A N 1
ATOM 663 C CA . THR A 1 86 ? -6.896 1.256 8.684 1.00 74.94 86 THR A CA 1
ATOM 664 C C . THR A 1 86 ? -7.927 0.474 9.489 1.00 74.94 86 THR A C 1
ATOM 666 O O . THR A 1 86 ? -8.543 -0.470 8.988 1.00 74.94 86 THR A O 1
ATOM 669 N N . TRP A 1 87 ? -8.148 0.867 10.738 1.00 66.44 87 TRP A N 1
ATOM 670 C CA . TRP A 1 87 ? -9.116 0.216 11.618 1.00 66.44 87 TRP A CA 1
ATOM 671 C C . TRP A 1 87 ? -10.553 0.349 11.122 1.00 66.44 87 TRP A C 1
ATOM 673 O O . TRP A 1 87 ? -11.375 -0.539 11.342 1.00 66.44 87 TRP A O 1
ATOM 683 N N . THR A 1 88 ? -10.848 1.447 10.428 1.00 64.75 88 THR A N 1
ATOM 684 C CA . THR A 1 88 ? -12.213 1.818 10.040 1.00 64.75 88 THR A CA 1
ATOM 685 C C . T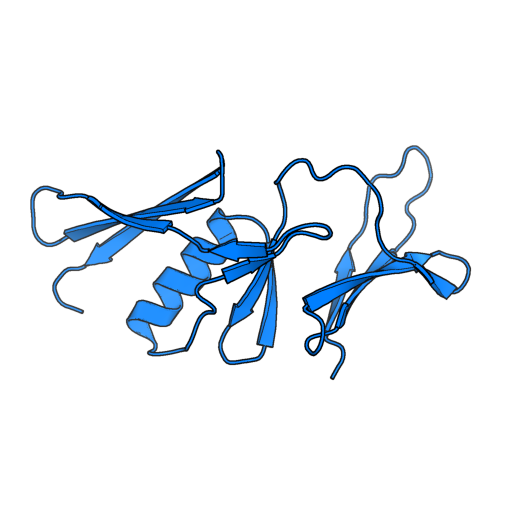HR A 1 88 ? -12.476 1.732 8.541 1.00 64.75 88 THR A C 1
ATOM 687 O O . THR A 1 88 ? -13.637 1.741 8.124 1.00 64.75 88 THR A O 1
ATOM 690 N N . ALA A 1 89 ? -11.430 1.641 7.716 1.00 73.38 89 ALA A N 1
ATOM 691 C CA . ALA A 1 89 ? -11.569 1.746 6.273 1.00 73.38 89 ALA A CA 1
ATOM 692 C C . ALA A 1 89 ? -10.539 0.912 5.505 1.00 73.38 89 ALA A C 1
ATOM 694 O O . ALA A 1 89 ? -9.405 0.700 5.931 1.00 73.38 89 ALA A O 1
ATOM 695 N N . ALA A 1 90 ? -10.954 0.473 4.319 1.00 82.38 90 ALA A N 1
ATOM 696 C CA . ALA A 1 90 ? -10.080 -0.133 3.330 1.00 82.38 90 ALA A CA 1
ATOM 697 C C . ALA A 1 90 ? -9.776 0.869 2.219 1.00 82.38 90 ALA A C 1
ATOM 699 O O . ALA A 1 90 ? -10.656 1.610 1.776 1.00 82.38 90 ALA A O 1
ATOM 700 N N . PHE A 1 91 ? -8.531 0.863 1.759 1.00 86.00 91 PHE A N 1
ATOM 701 C CA . PHE A 1 91 ? -8.047 1.755 0.724 1.00 86.00 91 PHE A CA 1
ATOM 702 C C . PHE A 1 91 ? -7.264 0.969 -0.316 1.00 86.00 91 PHE A C 1
ATOM 704 O O . PHE A 1 91 ? -6.296 0.284 0.004 1.00 86.00 91 PHE A O 1
ATOM 711 N N . THR A 1 92 ? -7.628 1.124 -1.583 1.00 91.31 92 THR A N 1
ATOM 712 C CA . THR A 1 92 ? -6.774 0.680 -2.684 1.00 91.31 92 THR A CA 1
ATOM 713 C C . THR A 1 92 ? -5.575 1.617 -2.798 1.00 91.31 92 THR A C 1
ATOM 715 O O . THR A 1 92 ? -5.735 2.841 -2.826 1.00 91.31 92 THR A O 1
ATOM 718 N N . VAL A 1 93 ? -4.370 1.056 -2.878 1.00 93.31 93 VAL A N 1
ATOM 719 C CA . VAL A 1 93 ? -3.155 1.836 -3.108 1.00 93.31 93 VAL A CA 1
ATOM 720 C C . VAL A 1 93 ? -3.103 2.239 -4.574 1.00 93.31 93 VAL A C 1
ATOM 722 O O . VAL A 1 93 ? -2.989 1.401 -5.467 1.00 93.31 93 VAL A O 1
ATOM 725 N N . CYS A 1 94 ? -3.147 3.543 -4.835 1.00 95.44 94 CYS A N 1
ATOM 726 C CA . CYS A 1 94 ? -2.932 4.060 -6.180 1.00 95.44 94 CYS A CA 1
ATOM 727 C C . CYS A 1 94 ? -1.437 4.017 -6.501 1.00 95.44 94 CYS A C 1
ATOM 729 O O . CYS A 1 94 ? -0.641 4.629 -5.786 1.00 95.44 94 CYS A O 1
ATOM 731 N N . VAL A 1 95 ? -1.069 3.335 -7.587 1.00 95.25 95 VAL A N 1
ATOM 732 C CA . VAL A 1 95 ? 0.306 3.271 -8.099 1.00 95.25 95 VAL A CA 1
ATOM 733 C C . VAL A 1 95 ? 0.370 4.009 -9.428 1.00 95.25 95 VAL A C 1
ATOM 735 O O . VAL A 1 95 ? -0.244 3.604 -10.412 1.00 95.25 95 VAL A O 1
ATOM 738 N N . GLU A 1 96 ? 1.124 5.099 -9.467 1.00 95.44 96 GLU A N 1
ATOM 739 C CA . GLU A 1 96 ? 1.288 5.917 -10.664 1.00 95.44 96 GLU A CA 1
ATOM 740 C C . GLU A 1 96 ? 2.739 5.909 -11.120 1.00 95.44 96 GLU A C 1
ATOM 742 O O . GLU A 1 96 ? 3.652 6.240 -10.361 1.00 95.44 96 GLU A O 1
ATOM 747 N N . ARG A 1 97 ? 2.956 5.568 -12.389 1.00 92.19 97 ARG A N 1
ATOM 748 C CA . ARG A 1 97 ? 4.267 5.662 -13.023 1.00 92.19 97 ARG A CA 1
ATOM 749 C C . ARG A 1 97 ? 4.559 7.116 -13.381 1.00 92.19 97 ARG A C 1
ATOM 751 O O . ARG A 1 97 ? 3.859 7.711 -14.194 1.00 92.19 97 ARG A O 1
ATOM 758 N N . VAL A 1 98 ? 5.638 7.656 -12.831 1.00 91.19 98 VAL A N 1
ATOM 759 C CA . VAL A 1 98 ? 6.126 9.004 -13.114 1.00 91.19 98 VAL A CA 1
ATOM 760 C C . VAL A 1 98 ? 7.374 8.913 -13.994 1.00 91.19 98 VAL A C 1
ATOM 762 O O . VAL A 1 98 ? 8.356 8.266 -13.609 1.00 91.19 98 VAL A O 1
ATOM 765 N N . PRO A 1 99 ? 7.362 9.536 -15.186 1.00 78.31 99 PRO A N 1
ATOM 766 C CA . PRO A 1 99 ? 8.520 9.530 -16.063 1.00 78.31 99 PRO A CA 1
ATOM 767 C C . PRO A 1 99 ? 9.687 10.261 -15.395 1.00 78.31 99 PRO A C 1
ATOM 769 O O . PRO A 1 99 ? 9.537 11.361 -14.864 1.00 78.31 99 PRO A O 1
ATOM 772 N N . VAL A 1 100 ? 10.862 9.642 -15.439 1.00 82.75 100 VAL A N 1
ATOM 773 C CA . VAL A 1 100 ? 12.135 10.255 -15.050 1.00 82.75 100 VAL A CA 1
ATOM 774 C C . VAL A 1 100 ? 13.114 10.125 -16.209 1.00 82.75 100 VAL A C 1
ATOM 776 O O . VAL A 1 100 ? 12.948 9.278 -17.084 1.00 82.75 100 VAL A O 1
ATOM 779 N N . THR A 1 101 ? 14.111 11.002 -16.253 1.00 74.88 101 THR A N 1
ATOM 780 C CA . THR A 1 101 ? 15.162 10.954 -17.269 1.00 74.88 101 THR A CA 1
ATOM 781 C C . THR A 1 101 ? 16.154 9.825 -16.965 1.00 74.88 101 THR A C 1
ATOM 783 O O . THR A 1 101 ? 16.607 9.680 -15.830 1.00 74.88 101 THR A O 1
ATOM 786 N N . GLY A 1 102 ? 16.510 9.035 -17.985 1.00 77.00 102 GLY A N 1
ATOM 787 C CA . GLY A 1 102 ? 17.450 7.909 -17.883 1.00 77.00 102 GLY A CA 1
ATOM 788 C C . GLY A 1 102 ? 16.781 6.537 -17.718 1.00 77.00 102 GLY A C 1
ATOM 789 O O . GLY A 1 102 ? 15.586 6.386 -17.952 1.00 77.00 102 GLY A O 1
ATOM 790 N N . ASP A 1 103 ? 17.559 5.537 -17.295 1.00 82.19 103 ASP A N 1
ATOM 791 C CA . ASP A 1 103 ? 17.140 4.122 -17.208 1.00 82.19 103 ASP A CA 1
ATOM 792 C C . ASP A 1 103 ? 16.407 3.779 -15.898 1.00 82.19 103 ASP A C 1
ATOM 794 O O . ASP A 1 103 ? 16.468 2.653 -15.406 1.00 82.19 103 ASP A O 1
ATOM 798 N N . ARG A 1 104 ? 15.734 4.753 -15.286 1.00 83.19 104 ARG A N 1
ATOM 799 C CA . ARG A 1 104 ? 14.986 4.560 -14.040 1.00 83.19 104 ARG A CA 1
ATOM 800 C C . ARG A 1 104 ? 13.506 4.783 -14.274 1.00 83.19 104 ARG A C 1
ATOM 802 O O . ARG A 1 104 ? 13.105 5.542 -15.151 1.00 83.19 104 ARG A O 1
ATOM 809 N N . VAL A 1 105 ? 12.683 4.141 -13.461 1.00 89.06 105 VAL A N 1
ATOM 810 C CA . VAL A 1 105 ? 11.247 4.391 -13.413 1.00 89.06 105 VAL A CA 1
ATOM 811 C C . VAL A 1 105 ? 10.882 4.759 -11.989 1.00 89.06 105 VAL A C 1
ATOM 813 O O . VAL A 1 105 ? 11.155 4.012 -11.054 1.00 89.06 105 VAL A O 1
ATOM 816 N N . ARG A 1 106 ? 10.266 5.927 -11.809 1.00 93.44 106 ARG A N 1
ATOM 817 C CA . ARG A 1 106 ? 9.767 6.350 -10.505 1.00 93.44 106 ARG A CA 1
ATOM 818 C C . ARG A 1 106 ? 8.280 6.046 -10.415 1.00 93.44 106 ARG A C 1
ATOM 820 O O . ARG A 1 106 ? 7.534 6.319 -11.348 1.00 93.44 106 ARG A O 1
ATOM 827 N N . TYR A 1 107 ? 7.853 5.517 -9.283 1.00 94.88 107 TYR A N 1
ATOM 828 C CA . TYR A 1 107 ? 6.459 5.259 -8.966 1.00 94.88 107 TYR A CA 1
ATOM 829 C C . TYR A 1 107 ? 6.043 6.106 -7.774 1.00 94.88 107 TYR A C 1
ATOM 831 O O . TYR A 1 107 ? 6.793 6.250 -6.804 1.00 94.88 107 TYR A O 1
ATOM 839 N N . ARG A 1 108 ? 4.844 6.676 -7.857 1.00 96.38 108 ARG A N 1
ATOM 840 C CA . ARG A 1 108 ? 4.157 7.315 -6.742 1.00 96.38 108 ARG A CA 1
ATOM 841 C C . ARG A 1 108 ? 3.106 6.355 -6.218 1.00 96.38 108 ARG A C 1
ATOM 843 O O . ARG A 1 108 ? 2.197 5.990 -6.957 1.00 96.38 108 ARG A O 1
ATOM 850 N N . LEU A 1 109 ? 3.232 5.980 -4.954 1.00 96.38 109 LEU A N 1
ATOM 851 C CA . LEU A 1 109 ? 2.246 5.184 -4.239 1.00 96.38 109 LEU A CA 1
ATOM 852 C C . LEU A 1 109 ? 1.464 6.121 -3.323 1.00 96.38 109 LEU A C 1
ATOM 854 O O . LEU A 1 109 ? 2.073 6.935 -2.623 1.00 96.38 109 LEU A O 1
ATOM 858 N N . SER A 1 110 ? 0.135 6.052 -3.330 1.00 93.94 110 SER A N 1
ATOM 859 C CA . SER A 1 110 ? -0.684 6.948 -2.508 1.00 93.94 110 SER A CA 1
ATOM 860 C C . SER A 1 110 ? -1.945 6.308 -1.954 1.00 93.94 110 SER A C 1
ATOM 862 O O . SER A 1 110 ? -2.611 5.539 -2.646 1.00 93.94 110 SER A O 1
ATOM 864 N N . VAL A 1 111 ? -2.298 6.727 -0.738 1.00 89.75 111 VAL A N 1
ATOM 865 C CA . VAL A 1 111 ? -3.531 6.375 -0.027 1.00 89.75 111 VAL A CA 1
ATOM 866 C C . VAL A 1 111 ? -4.080 7.645 0.623 1.00 89.75 111 VAL A C 1
ATOM 868 O O . VAL A 1 111 ? -3.436 8.234 1.491 1.00 89.75 111 VAL A O 1
ATOM 871 N N . GLY A 1 112 ? -5.246 8.115 0.173 1.00 85.19 112 GLY A N 1
ATOM 872 C CA . GLY A 1 112 ? -5.786 9.408 0.603 1.00 85.19 112 GLY A CA 1
ATOM 873 C C . GLY A 1 112 ? -4.797 10.555 0.346 1.00 85.19 112 GLY A C 1
ATOM 874 O O . GLY A 1 112 ? -4.391 10.806 -0.790 1.00 85.19 112 GLY A O 1
ATOM 875 N N . THR A 1 113 ? -4.399 11.260 1.406 1.00 84.12 113 THR A N 1
ATOM 876 C CA . THR A 1 113 ? -3.405 12.346 1.347 1.00 84.12 113 THR A CA 1
ATOM 877 C C . THR A 1 113 ? -1.959 11.865 1.505 1.00 84.12 113 THR A C 1
ATOM 879 O O . THR A 1 113 ? -1.038 12.614 1.169 1.00 84.12 113 THR A O 1
ATOM 882 N N . GLN A 1 114 ? -1.742 10.630 1.970 1.00 88.88 114 GLN A N 1
ATOM 883 C CA . GLN A 1 114 ? -0.416 10.050 2.156 1.00 88.88 114 GLN A CA 1
ATOM 884 C C . GLN A 1 114 ? 0.200 9.596 0.834 1.00 88.88 114 GLN A C 1
ATOM 886 O O . GLN A 1 114 ? -0.485 9.077 -0.053 1.00 88.88 114 GLN A O 1
ATOM 891 N N . ARG A 1 115 ? 1.518 9.783 0.704 1.00 94.00 115 ARG A N 1
ATOM 892 C CA . ARG A 1 115 ? 2.272 9.452 -0.509 1.00 94.00 115 ARG A CA 1
ATOM 893 C C . ARG A 1 115 ? 3.665 8.935 -0.170 1.00 94.00 115 ARG A C 1
ATOM 895 O O . ARG A 1 115 ? 4.331 9.492 0.697 1.00 94.00 115 ARG A O 1
ATOM 902 N N . ALA A 1 116 ? 4.118 7.945 -0.925 1.00 94.88 116 ALA A N 1
ATOM 903 C CA . ALA A 1 116 ? 5.492 7.466 -0.943 1.00 94.88 116 ALA A CA 1
ATOM 904 C C . ALA A 1 116 ? 5.999 7.358 -2.385 1.00 94.88 116 ALA A C 1
ATOM 906 O O . ALA A 1 116 ? 5.223 7.284 -3.341 1.00 94.88 116 ALA A O 1
ATOM 907 N N . TRP A 1 117 ? 7.320 7.367 -2.535 1.00 95.12 117 TRP A N 1
ATOM 908 C CA . TRP A 1 117 ? 7.988 7.267 -3.825 1.00 95.12 117 TRP A CA 1
ATOM 909 C C . TRP A 1 117 ? 8.886 6.041 -3.845 1.00 95.12 117 TRP A C 1
ATOM 911 O O . TRP A 1 117 ? 9.692 5.863 -2.937 1.00 95.12 117 TRP A O 1
ATOM 921 N N . VAL A 1 118 ? 8.791 5.260 -4.914 1.00 94.38 118 VAL A N 1
ATOM 922 C CA . VAL A 1 118 ? 9.694 4.143 -5.211 1.00 94.38 118 VAL A CA 1
ATOM 923 C C . VAL A 1 118 ? 10.427 4.468 -6.504 1.00 94.38 118 VAL A C 1
ATOM 925 O O . VAL A 1 118 ? 9.849 5.068 -7.409 1.00 94.38 118 VAL A O 1
ATOM 928 N N . THR A 1 119 ? 11.714 4.148 -6.604 1.00 92.50 119 THR A N 1
ATOM 929 C CA . THR A 1 119 ? 12.474 4.322 -7.850 1.00 92.50 119 THR A CA 1
ATOM 930 C C . THR A 1 119 ? 13.123 2.999 -8.208 1.00 92.50 119 THR A C 1
ATOM 932 O O . THR A 1 119 ? 14.042 2.571 -7.527 1.00 92.50 119 THR A O 1
ATOM 935 N N . LEU A 1 120 ? 12.640 2.382 -9.281 1.00 89.69 120 LEU A N 1
ATOM 936 C CA . LEU A 1 120 ? 13.120 1.101 -9.779 1.00 89.69 120 LEU A CA 1
ATOM 937 C C . LEU A 1 120 ? 14.077 1.313 -10.951 1.00 89.69 120 LEU A C 1
ATOM 939 O O . LEU A 1 120 ? 13.920 2.260 -11.733 1.00 89.69 120 LEU A O 1
ATOM 943 N N . ASP A 1 121 ? 15.040 0.412 -11.104 1.00 84.88 121 ASP A N 1
ATOM 944 C CA . ASP A 1 121 ? 15.874 0.369 -12.301 1.00 84.88 121 ASP A CA 1
ATOM 945 C C . ASP A 1 121 ? 15.097 -0.319 -13.439 1.00 84.88 121 ASP A C 1
ATOM 947 O O . ASP A 1 121 ? 14.548 -1.410 -13.275 1.00 84.88 121 ASP A O 1
ATOM 951 N N . ALA A 1 122 ? 15.052 0.307 -14.621 1.00 69.50 122 ALA A N 1
ATOM 952 C CA . ALA A 1 122 ? 14.238 -0.130 -15.765 1.00 69.50 122 ALA A CA 1
ATOM 953 C C . ALA A 1 122 ? 14.706 -1.447 -16.417 1.00 69.50 122 ALA A C 1
ATOM 955 O O . ALA A 1 122 ? 14.126 -1.879 -17.409 1.00 69.50 122 ALA A O 1
ATOM 956 N N . ARG A 1 123 ? 15.787 -2.040 -15.900 1.00 65.69 123 ARG A N 1
ATOM 957 C CA . ARG A 1 123 ? 16.440 -3.247 -16.426 1.00 65.69 123 ARG A CA 1
ATOM 958 C C . ARG A 1 123 ? 16.125 -4.511 -15.614 1.00 65.69 123 ARG A C 1
ATOM 960 O O . ARG A 1 123 ? 16.732 -5.540 -15.901 1.00 65.69 123 ARG A O 1
ATOM 967 N N . SER A 1 124 ? 15.275 -4.399 -14.588 1.00 58.03 124 SER A N 1
ATOM 968 C CA . SER A 1 124 ? 14.841 -5.522 -13.745 1.00 58.03 124 SER A CA 1
ATOM 969 C C . SER A 1 124 ? 13.789 -6.390 -14.421 1.00 58.03 124 SER A C 1
ATOM 971 O O . SER A 1 124 ? 12.953 -5.828 -15.166 1.00 58.03 124 SER A O 1
#

Foldseek 3Di:
DKDWDWDFDPDPPDGDTWIWIADLVVRFTWTQDPVRDTDGDPPPDPQFKWWWDKLSDIDMGHLQVLLVSVLVCVVPVIDIDQWIDDNVDIWGWDWDWDDDPDQKIKIWTDTDPDIDIDIGGNVD

Secondary structure (DSSP, 8-state):
-EEEEEEEE--TT--EEEEEEEETTTTEEEEE-TTS-EEE--S---S--EEEEETTEEEEE-HHHHHHHHHHHHHH---B-SEEE-SS-EEEPEEEEE--SSSEEEEEEEETTEEEEEEEETT-